Protein AF-A0A1F3BLY8-F1 (afdb_monomer_lite)

Sequence (74 aa):
MARAFMGTVECQVTVDKDLGDSWAVAVIPPPPSRKGERSIPPLVVKLQGDDKEKITKGALEILKQGGQIDRFEL

Foldseek 3Di:
DKWFADPPWIWDWDWADDPDQKIKIKTATDADPDDPDDHDDIDIDMDGDDDRVVVNVVSRVVCCVVVNTVDMDD

Secondary structure (DSSP, 8-state):
--EEEETTEEEEEEEEE-SSSEEEEEEEPPPPSSTTPPPPPPEEEEEE-S-HHHHHHHHHHHHHHTTS-SEEE-

Structure (mmCIF, N/CA/C/O backbone):
data_AF-A0A1F3BLY8-F1
#
_entry.id   AF-A0A1F3BLY8-F1
#
loop_
_atom_site.group_PDB
_atom_site.id
_atom_site.type_symbol
_atom_site.label_atom_id
_atom_site.label_alt_id
_atom_site.label_comp_id
_atom_site.label_asym_id
_atom_site.label_entity_id
_atom_site.label_seq_id
_atom_site.pdbx_PDB_ins_code
_atom_site.Cartn_x
_atom_site.Cartn_y
_atom_site.Cartn_z
_atom_site.occupancy
_atom_site.B_iso_or_equiv
_atom_site.auth_seq_id
_atom_site.auth_comp_id
_atom_site.auth_asym_id
_atom_site.auth_atom_id
_atom_site.pdbx_PDB_model_num
ATOM 1 N N . MET A 1 1 ? 9.126 9.594 2.486 1.00 74.62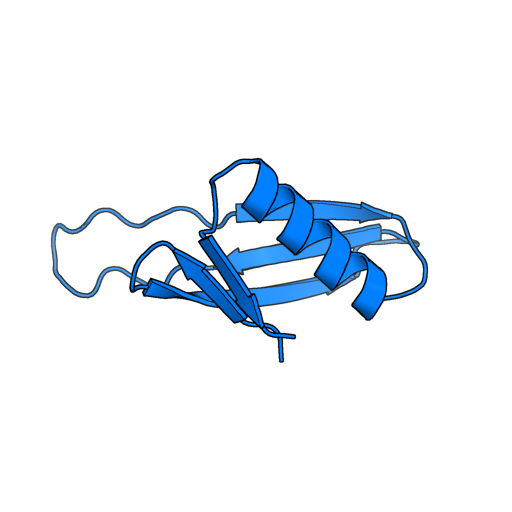 1 MET A N 1
ATOM 2 C CA . MET A 1 1 ? 8.840 8.183 2.855 1.00 74.62 1 MET A CA 1
ATOM 3 C C . MET A 1 1 ? 7.347 8.076 2.699 1.00 74.62 1 MET A C 1
ATOM 5 O O . MET A 1 1 ? 6.656 8.828 3.381 1.00 74.62 1 MET A O 1
ATOM 9 N N . ALA A 1 2 ? 6.886 7.239 1.773 1.00 88.38 2 ALA A N 1
ATOM 10 C CA . ALA A 1 2 ? 5.494 7.269 1.359 1.00 88.38 2 ALA A CA 1
ATOM 11 C C . ALA A 1 2 ? 4.540 6.920 2.515 1.00 88.38 2 ALA A C 1
ATOM 13 O O . ALA A 1 2 ? 4.847 6.079 3.363 1.00 88.38 2 ALA A O 1
ATOM 14 N N . ARG A 1 3 ? 3.381 7.575 2.536 1.00 93.31 3 ARG A N 1
ATOM 15 C CA . ARG A 1 3 ? 2.289 7.375 3.493 1.00 93.31 3 ARG A CA 1
ATOM 16 C C . ARG A 1 3 ? 0.992 7.188 2.731 1.00 93.31 3 ARG A C 1
ATOM 18 O O . ARG A 1 3 ? 0.775 7.841 1.714 1.00 93.31 3 ARG A O 1
ATOM 25 N N . ALA A 1 4 ? 0.120 6.331 3.236 1.00 96.00 4 ALA A N 1
ATOM 26 C CA . ALA A 1 4 ? -1.221 6.143 2.698 1.00 96.00 4 ALA A CA 1
ATOM 27 C C . ALA A 1 4 ? -2.249 6.342 3.809 1.00 96.00 4 ALA A C 1
ATOM 29 O O . ALA A 1 4 ? -1.937 6.173 4.984 1.00 96.00 4 ALA A O 1
ATOM 30 N N . PHE A 1 5 ? -3.472 6.704 3.445 1.00 94.56 5 PHE A N 1
ATOM 31 C CA . PHE A 1 5 ? -4.529 6.985 4.407 1.00 94.56 5 PHE A CA 1
ATOM 32 C C . PHE A 1 5 ? -5.792 6.205 4.053 1.00 94.56 5 PHE A C 1
ATOM 34 O O . PHE A 1 5 ? -6.216 6.213 2.898 1.00 94.56 5 PHE A O 1
ATOM 41 N N . MET A 1 6 ? -6.383 5.565 5.062 1.00 91.56 6 MET A N 1
ATOM 42 C CA . MET A 1 6 ? -7.699 4.924 5.005 1.00 91.56 6 MET A CA 1
ATOM 43 C C . MET A 1 6 ? -8.613 5.613 6.025 1.00 91.56 6 MET A C 1
ATOM 45 O O . MET A 1 6 ? -8.479 5.427 7.235 1.00 91.56 6 MET A O 1
ATOM 49 N N . GLY A 1 7 ? -9.497 6.485 5.558 1.00 89.00 7 GLY A N 1
ATOM 50 C CA . GLY A 1 7 ? -10.233 7.443 6.368 1.00 89.00 7 GLY A CA 1
ATOM 51 C C . GLY A 1 7 ? -9.279 8.341 7.158 1.00 89.00 7 GLY A C 1
ATOM 52 O O . GLY A 1 7 ? -8.462 9.070 6.596 1.00 89.00 7 GLY A O 1
ATOM 53 N N . THR A 1 8 ? -9.372 8.274 8.485 1.00 87.81 8 THR A N 1
ATOM 54 C CA . THR A 1 8 ? -8.493 9.005 9.414 1.00 87.81 8 THR A CA 1
ATOM 55 C C . THR A 1 8 ? -7.253 8.209 9.827 1.00 87.81 8 THR A C 1
ATOM 57 O O . THR A 1 8 ? -6.483 8.676 10.664 1.00 87.81 8 THR A O 1
ATOM 60 N N . VAL A 1 9 ? -7.073 6.995 9.301 1.00 89.19 9 VAL A N 1
ATOM 61 C CA . VAL A 1 9 ? -5.997 6.084 9.698 1.00 89.19 9 VAL A CA 1
ATOM 62 C C . VAL A 1 9 ? -4.796 6.273 8.779 1.00 89.19 9 VAL A C 1
ATOM 64 O O . VAL A 1 9 ? -4.869 5.994 7.582 1.00 89.19 9 VAL A O 1
ATOM 67 N N . GLU A 1 10 ? -3.680 6.725 9.347 1.00 92.88 10 GLU A N 1
ATOM 68 C CA . GLU A 1 10 ? -2.387 6.743 8.660 1.00 92.88 10 GLU A CA 1
ATOM 69 C C . GLU A 1 10 ? -1.818 5.323 8.590 1.00 92.88 10 GLU A C 1
ATOM 71 O O . GLU A 1 10 ? -1.724 4.620 9.596 1.00 92.88 10 GLU A O 1
ATOM 76 N N . CYS A 1 11 ? -1.4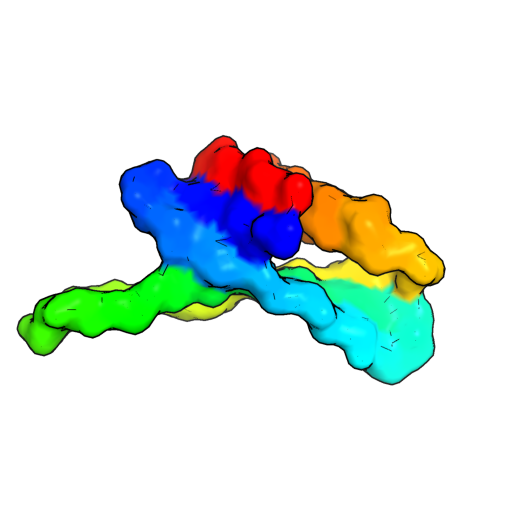45 4.909 7.385 1.00 93.38 11 CYS A N 1
ATOM 77 C CA . CYS A 1 11 ? -0.905 3.597 7.077 1.00 93.38 11 CYS A CA 1
ATOM 78 C C . CYS A 1 11 ? 0.539 3.734 6.604 1.00 93.38 11 CYS A C 1
ATOM 80 O O . CYS A 1 11 ? 0.880 4.614 5.803 1.00 93.38 11 CYS A O 1
ATOM 82 N N . GLN A 1 12 ? 1.383 2.822 7.071 1.00 94.38 12 GLN A N 1
ATOM 83 C CA . GLN A 1 12 ? 2.777 2.765 6.668 1.00 94.38 12 GLN A CA 1
ATOM 84 C C . GLN A 1 12 ? 2.879 2.170 5.264 1.00 94.38 12 GLN A C 1
ATOM 86 O O . GLN A 1 12 ? 2.288 1.128 4.990 1.00 94.38 12 GLN A O 1
ATOM 91 N N . VAL A 1 13 ? 3.661 2.794 4.384 1.00 96.00 13 VAL A N 1
ATOM 92 C CA . VAL A 1 13 ? 3.977 2.217 3.073 1.00 96.00 13 VAL A CA 1
ATOM 93 C C . VAL A 1 13 ? 5.359 1.584 3.128 1.00 96.00 13 VAL A C 1
ATOM 95 O O . VAL A 1 13 ? 6.344 2.241 3.475 1.00 96.00 13 VAL A O 1
ATOM 98 N N . THR A 1 14 ? 5.447 0.309 2.769 1.00 95.19 14 THR A N 1
ATOM 99 C CA . THR A 1 14 ? 6.713 -0.394 2.570 1.00 95.19 14 THR A CA 1
ATOM 100 C C . THR A 1 14 ? 6.875 -0.746 1.100 1.00 95.19 14 THR A C 1
ATOM 102 O O . THR A 1 14 ? 5.913 -1.051 0.398 1.00 95.19 14 THR A O 1
ATOM 105 N N . VAL A 1 15 ? 8.107 -0.635 0.611 1.00 94.75 15 VAL A N 1
ATOM 106 C CA . VAL A 1 15 ? 8.445 -0.879 -0.792 1.00 94.75 15 VAL A CA 1
ATOM 107 C C . VAL A 1 15 ? 9.650 -1.792 -0.810 1.00 94.75 15 VAL A C 1
ATOM 109 O O . VAL A 1 15 ? 10.736 -1.381 -0.393 1.00 94.75 15 VAL A O 1
ATOM 112 N N . ASP A 1 16 ? 9.436 -3.008 -1.284 1.00 93.81 16 ASP A N 1
ATOM 113 C CA . ASP A 1 16 ? 10.439 -4.058 -1.347 1.00 93.81 16 ASP A CA 1
ATOM 114 C C . ASP A 1 16 ? 10.706 -4.439 -2.803 1.00 93.81 16 ASP A C 1
ATOM 116 O O . ASP A 1 16 ? 9.784 -4.482 -3.624 1.00 93.81 16 ASP A O 1
ATOM 120 N N . LYS A 1 17 ? 11.977 -4.661 -3.139 1.00 90.12 17 LYS A N 1
ATOM 121 C CA . LYS A 1 17 ? 12.358 -5.115 -4.475 1.00 90.12 17 LYS A CA 1
ATOM 122 C C . LYS A 1 17 ? 12.364 -6.640 -4.467 1.00 90.12 17 LYS A C 1
ATOM 124 O O . LYS A 1 17 ? 13.189 -7.243 -3.788 1.00 90.12 17 LYS A O 1
ATOM 129 N N . ASP A 1 18 ? 11.456 -7.233 -5.231 1.00 84.25 18 ASP A N 1
ATOM 130 C CA . ASP A 1 18 ? 11.411 -8.678 -5.450 1.00 84.25 18 ASP A CA 1
ATOM 131 C C . ASP A 1 18 ? 12.507 -9.073 -6.465 1.00 84.25 18 ASP A C 1
ATOM 133 O O . ASP A 1 18 ? 13.177 -8.217 -7.054 1.00 84.25 18 ASP A O 1
ATOM 137 N N . LEU A 1 19 ? 12.726 -10.369 -6.683 1.00 80.31 19 LEU A N 1
ATOM 138 C CA . LEU A 1 19 ? 13.742 -10.831 -7.636 1.00 80.31 19 LEU A CA 1
ATOM 139 C C . LEU A 1 19 ? 13.464 -10.294 -9.059 1.00 80.31 19 LEU A C 1
ATOM 141 O O . LEU A 1 19 ? 12.355 -10.411 -9.582 1.00 80.31 19 LEU A O 1
ATOM 145 N N . GLY A 1 20 ? 14.494 -9.728 -9.700 1.00 80.75 20 GLY A N 1
ATOM 146 C CA . GLY A 1 20 ? 14.408 -9.119 -11.036 1.00 80.75 20 GLY A CA 1
ATOM 147 C C . GLY A 1 20 ? 13.966 -7.650 -11.015 1.00 80.75 20 GLY A C 1
ATOM 148 O O . GLY A 1 20 ? 14.360 -6.886 -10.134 1.00 80.75 20 GLY A O 1
ATOM 149 N N . ASP A 1 21 ? 13.158 -7.246 -11.998 1.00 85.19 21 ASP A N 1
ATOM 150 C CA . ASP A 1 21 ? 12.613 -5.882 -12.139 1.00 85.19 21 ASP A CA 1
ATOM 151 C C . ASP A 1 21 ? 11.209 -5.756 -11.534 1.00 85.19 21 ASP A C 1
ATOM 153 O O . ASP A 1 21 ? 10.351 -5.045 -12.049 1.00 85.19 21 ASP A O 1
ATOM 157 N N . SER A 1 22 ? 10.935 -6.501 -10.464 1.00 91.25 22 SER A N 1
ATOM 158 C CA . SER A 1 22 ? 9.638 -6.498 -9.785 1.00 91.25 22 SER A CA 1
ATOM 159 C C . SER A 1 22 ? 9.740 -5.811 -8.430 1.00 91.25 22 SER A C 1
ATOM 161 O O . SER A 1 22 ? 10.716 -5.970 -7.702 1.00 91.25 22 SER A O 1
ATOM 163 N N . TRP A 1 23 ? 8.700 -5.073 -8.065 1.00 93.94 23 TRP A N 1
ATOM 164 C CA . TRP A 1 23 ? 8.585 -4.407 -6.775 1.00 93.94 23 TRP A CA 1
ATOM 165 C C . TRP A 1 23 ? 7.255 -4.760 -6.127 1.00 93.94 23 TRP A C 1
ATOM 167 O O . TRP A 1 23 ? 6.210 -4.771 -6.783 1.00 93.94 23 TRP A O 1
ATOM 177 N N . ALA A 1 24 ? 7.293 -5.007 -4.825 1.00 95.25 24 ALA A N 1
ATOM 178 C CA . ALA A 1 24 ? 6.124 -5.152 -3.982 1.00 95.25 24 ALA A CA 1
ATOM 179 C C . ALA A 1 24 ? 5.946 -3.875 -3.156 1.00 95.25 24 ALA A C 1
ATOM 181 O O . ALA A 1 24 ? 6.816 -3.492 -2.374 1.00 95.25 24 ALA A O 1
ATOM 182 N N . VAL A 1 25 ? 4.804 -3.218 -3.325 1.00 95.56 25 VAL A N 1
ATOM 183 C CA . VAL A 1 25 ? 4.402 -2.054 -2.535 1.00 95.56 25 VAL A CA 1
ATOM 184 C C . VAL A 1 25 ? 3.285 -2.500 -1.607 1.00 95.56 25 VAL A C 1
ATOM 186 O O . VAL A 1 25 ? 2.238 -2.953 -2.073 1.00 95.56 25 VAL A O 1
ATOM 189 N N . ALA A 1 26 ? 3.510 -2.393 -0.302 1.00 95.81 26 ALA A N 1
ATOM 190 C CA . ALA A 1 26 ? 2.536 -2.761 0.710 1.00 95.81 26 ALA A CA 1
ATOM 191 C C . ALA A 1 26 ? 2.096 -1.541 1.524 1.00 95.81 26 ALA A C 1
ATOM 193 O O . ALA A 1 26 ? 2.920 -0.761 1.995 1.00 95.81 26 ALA A O 1
ATOM 194 N N . VAL A 1 27 ? 0.787 -1.397 1.711 1.00 95.62 27 VAL A N 1
ATOM 195 C CA . VAL A 1 27 ? 0.173 -0.456 2.648 1.00 95.62 27 VAL A CA 1
ATOM 196 C C . VAL A 1 27 ? -0.222 -1.243 3.887 1.00 95.62 27 VAL A C 1
ATOM 198 O O . VAL A 1 27 ? -1.085 -2.120 3.833 1.00 95.62 27 VAL A O 1
ATOM 201 N N . ILE A 1 28 ? 0.444 -0.944 4.996 1.00 94.38 28 ILE A N 1
ATOM 202 C CA . ILE A 1 28 ? 0.323 -1.643 6.268 1.00 94.38 28 ILE A CA 1
ATOM 203 C C . ILE A 1 28 ? -0.488 -0.756 7.223 1.00 94.38 28 ILE A C 1
ATOM 205 O O . ILE A 1 28 ? -0.004 0.303 7.640 1.00 94.38 28 ILE A O 1
ATOM 209 N N . PRO A 1 29 ? -1.721 -1.157 7.568 1.00 91.56 29 PRO A N 1
ATOM 210 C CA . PRO A 1 29 ? -2.515 -0.473 8.577 1.00 91.56 29 PRO A CA 1
ATOM 211 C C . PRO A 1 29 ? -1.855 -0.611 9.959 1.00 91.56 29 PRO A C 1
ATOM 213 O O . PRO A 1 29 ? -1.179 -1.613 10.217 1.00 91.56 29 PRO A O 1
ATOM 216 N N . PRO A 1 30 ? -2.053 0.351 10.874 1.00 89.62 30 PRO A N 1
ATOM 217 C CA . PRO A 1 30 ? -1.556 0.226 12.234 1.00 89.62 30 PRO A CA 1
ATOM 218 C C . PRO A 1 30 ? -2.221 -0.965 12.944 1.00 89.62 30 PRO A C 1
ATOM 220 O O . PRO A 1 30 ? -3.369 -1.313 12.641 1.00 89.62 30 PRO A O 1
ATOM 223 N N . PRO A 1 31 ? -1.524 -1.595 13.905 1.00 86.00 31 PRO A N 1
ATOM 224 C CA . PRO A 1 31 ? -2.107 -2.675 14.686 1.00 86.00 31 PRO A CA 1
ATOM 225 C C . PRO A 1 31 ? -3.336 -2.182 15.472 1.00 86.00 31 PRO A C 1
ATOM 227 O O . PRO A 1 31 ? -3.407 -1.004 15.842 1.00 86.00 31 PRO A O 1
ATOM 230 N N . PRO A 1 32 ? -4.302 -3.073 15.766 1.00 83.50 32 PRO A N 1
ATOM 231 C CA . PRO A 1 32 ? -5.478 -2.715 16.549 1.00 83.50 32 PRO A CA 1
ATOM 232 C C . PRO A 1 32 ? -5.058 -2.157 17.913 1.00 83.50 32 PRO A C 1
ATOM 234 O O . PRO A 1 32 ? -4.262 -2.762 18.631 1.00 83.50 32 PRO A O 1
ATOM 237 N N . SER A 1 33 ? -5.598 -0.991 18.272 1.00 78.38 33 SER A N 1
ATOM 238 C CA . SER A 1 33 ? -5.237 -0.296 19.514 1.00 78.38 33 SER A CA 1
ATOM 239 C C . SER A 1 33 ? -5.982 -0.841 20.734 1.00 78.38 33 SER A C 1
ATOM 241 O O . SER A 1 33 ? -5.528 -0.663 21.865 1.00 78.38 33 SER A O 1
ATOM 243 N N . ARG A 1 34 ? -7.122 -1.518 20.537 1.00 77.69 34 ARG A N 1
ATOM 244 C CA . ARG A 1 34 ? -7.913 -2.128 21.613 1.00 77.69 34 ARG A CA 1
ATOM 245 C C . ARG A 1 34 ? -8.110 -3.624 21.409 1.00 77.69 34 ARG A C 1
ATOM 247 O O . ARG A 1 34 ? -8.279 -4.132 20.302 1.00 77.69 34 ARG A O 1
ATOM 254 N N . LYS A 1 35 ? -8.165 -4.339 22.534 1.00 71.31 35 LYS A N 1
ATOM 255 C CA . LYS A 1 35 ? -8.477 -5.769 22.579 1.00 71.31 35 LYS A CA 1
ATOM 256 C C . LYS A 1 35 ? -9.901 -5.996 22.050 1.00 71.31 35 LYS A C 1
ATOM 258 O O . LYS A 1 35 ? -10.860 -5.576 22.689 1.00 71.31 35 LYS A O 1
ATOM 263 N N . GLY A 1 36 ? -10.019 -6.653 20.896 1.00 70.94 36 GLY A N 1
ATOM 264 C CA . GLY A 1 36 ? -11.296 -6.942 20.226 1.00 70.94 36 GLY A CA 1
ATOM 265 C C . GLY A 1 36 ? -11.544 -6.155 18.933 1.00 70.94 36 GLY A C 1
ATOM 266 O O . GLY A 1 36 ? -12.496 -6.472 18.222 1.00 70.94 36 GLY A O 1
ATOM 267 N N . GLU A 1 37 ? -10.696 -5.179 18.589 1.00 77.94 37 GLU A N 1
ATOM 268 C CA . GLU A 1 37 ? -10.735 -4.546 17.265 1.00 77.94 37 GLU A CA 1
ATOM 269 C C . GLU A 1 37 ? -10.215 -5.498 16.180 1.00 77.94 37 GLU A C 1
ATOM 271 O O . GLU A 1 37 ? -9.265 -6.258 16.389 1.00 77.94 37 GLU A O 1
ATOM 276 N N . ARG A 1 38 ? -10.851 -5.466 15.003 1.00 74.12 38 ARG A N 1
ATOM 277 C CA . ARG A 1 38 ? -10.428 -6.279 13.859 1.00 74.12 38 ARG A CA 1
ATOM 278 C C . ARG A 1 38 ? -9.176 -5.667 13.242 1.00 74.12 38 ARG A C 1
ATOM 280 O O . ARG A 1 38 ? -9.180 -4.498 12.872 1.00 74.12 38 ARG A O 1
ATOM 287 N N . SER A 1 39 ? -8.131 -6.478 13.090 1.00 78.31 39 SER A N 1
ATOM 288 C CA . SER A 1 39 ? -6.956 -6.088 12.313 1.00 78.31 39 SER A CA 1
ATOM 289 C C . SER A 1 39 ? -7.343 -5.957 10.842 1.00 78.31 39 SER A C 1
ATOM 291 O O . SER A 1 39 ? -7.934 -6.878 10.275 1.00 78.31 39 SER A O 1
ATOM 293 N N . ILE A 1 40 ? -6.996 -4.831 10.224 1.00 84.38 40 ILE A N 1
ATOM 294 C CA . ILE A 1 40 ? -7.131 -4.653 8.778 1.00 84.38 40 ILE A CA 1
ATOM 295 C C . ILE A 1 40 ? -5.926 -5.347 8.123 1.00 84.38 40 ILE A C 1
ATOM 297 O O . ILE A 1 40 ? -4.796 -5.127 8.571 1.00 84.38 40 ILE A O 1
ATOM 301 N N . PRO A 1 41 ? -6.126 -6.226 7.126 1.00 88.00 41 PRO A N 1
ATOM 302 C CA . PRO A 1 41 ? -5.013 -6.875 6.448 1.00 88.00 41 PRO A CA 1
ATOM 303 C C . PRO A 1 41 ? -4.202 -5.855 5.628 1.00 88.00 41 PRO A C 1
ATOM 305 O O . PRO A 1 41 ? -4.781 -4.900 5.105 1.00 88.00 41 PRO A O 1
ATOM 308 N N . PRO A 1 42 ? -2.883 -6.060 5.467 1.00 92.25 42 PRO A N 1
ATOM 309 C CA . PRO A 1 42 ? -2.083 -5.258 4.553 1.00 92.25 42 PRO A CA 1
ATOM 310 C C . PRO A 1 42 ? -2.590 -5.352 3.114 1.00 92.25 42 PRO A C 1
ATOM 312 O O . PRO A 1 42 ? -2.971 -6.426 2.643 1.00 92.25 42 PRO A O 1
ATOM 315 N N . LEU A 1 43 ? -2.541 -4.229 2.405 1.00 94.62 43 LEU A N 1
ATOM 316 C CA . LEU A 1 43 ? -2.827 -4.166 0.975 1.00 94.62 43 LEU A CA 1
ATOM 317 C C . LEU A 1 43 ? -1.508 -4.267 0.224 1.00 94.62 43 LEU A C 1
ATOM 319 O O . LEU A 1 43 ? -0.592 -3.508 0.523 1.00 94.62 43 LEU A O 1
ATOM 323 N N . VAL A 1 44 ? -1.396 -5.176 -0.740 1.00 94.56 44 VAL A N 1
ATOM 324 C CA . VAL A 1 44 ? -0.142 -5.403 -1.468 1.00 94.56 44 VAL A CA 1
ATOM 325 C C . VAL A 1 44 ? -0.395 -5.330 -2.963 1.00 94.56 44 VAL A C 1
ATOM 327 O O . VAL A 1 44 ? -1.274 -6.016 -3.481 1.00 94.56 44 VAL A O 1
ATOM 330 N N . VAL A 1 45 ? 0.412 -4.532 -3.657 1.00 95.44 45 VAL A N 1
ATOM 331 C CA . VAL A 1 45 ? 0.434 -4.450 -5.117 1.00 95.44 45 VAL A CA 1
ATOM 332 C C . VAL A 1 45 ? 1.834 -4.798 -5.595 1.00 95.44 45 VAL A C 1
ATOM 334 O O . VAL A 1 45 ? 2.824 -4.265 -5.093 1.00 95.44 45 VAL A O 1
ATOM 337 N N . LYS A 1 46 ? 1.918 -5.696 -6.576 1.00 94.81 46 LYS A N 1
ATOM 338 C CA . LYS A 1 46 ? 3.169 -6.019 -7.262 1.00 94.81 46 LYS A CA 1
ATOM 339 C C . LYS A 1 46 ? 3.169 -5.379 -8.641 1.00 94.81 46 LYS A C 1
ATOM 341 O O . LYS A 1 46 ? 2.222 -5.578 -9.396 1.00 94.81 46 LYS A O 1
ATOM 346 N N . LEU A 1 47 ? 4.225 -4.640 -8.964 1.00 94.94 47 LEU A N 1
ATOM 347 C CA . LEU A 1 47 ? 4.416 -4.008 -10.269 1.00 94.94 47 LEU A CA 1
ATOM 348 C C . LEU A 1 47 ? 5.827 -4.275 -10.784 1.00 94.94 47 LEU A C 1
ATOM 350 O O . LEU A 1 47 ? 6.766 -4.413 -10.003 1.00 94.94 47 LEU A O 1
ATOM 354 N N . GLN A 1 48 ? 5.968 -4.320 -12.105 1.00 94.06 48 GLN A N 1
ATOM 355 C CA . GLN A 1 48 ? 7.263 -4.418 -12.770 1.00 94.06 48 GLN A CA 1
ATOM 356 C C . GLN A 1 48 ? 7.748 -3.040 -13.210 1.00 94.06 48 GLN A C 1
ATOM 358 O O . GLN A 1 48 ? 6.959 -2.239 -13.711 1.00 94.06 48 GLN A O 1
ATOM 363 N N . GLY A 1 49 ? 9.042 -2.784 -13.044 1.00 91.44 49 GLY A N 1
ATOM 364 C CA . GLY A 1 49 ? 9.721 -1.593 -13.533 1.00 91.44 49 GLY A CA 1
ATOM 365 C C . GLY A 1 49 ? 11.082 -1.367 -12.884 1.00 91.44 49 GLY A C 1
ATOM 366 O O . GLY A 1 49 ? 11.444 -1.974 -11.877 1.00 91.44 49 GLY A O 1
ATOM 367 N N . ASP A 1 50 ? 11.835 -0.449 -13.466 1.00 90.44 50 ASP A N 1
ATOM 368 C CA . ASP A 1 50 ? 13.192 -0.082 -13.060 1.00 90.44 50 ASP A CA 1
ATOM 369 C C . ASP A 1 50 ? 13.233 1.048 -12.013 1.00 90.44 50 ASP A C 1
ATOM 371 O O . ASP A 1 50 ? 14.186 1.155 -11.240 1.00 90.44 50 ASP A O 1
ATOM 375 N N . ASP A 1 51 ? 12.175 1.858 -11.939 1.00 91.94 51 ASP A N 1
ATOM 376 C CA . ASP A 1 51 ? 12.116 3.075 -11.128 1.00 91.94 51 ASP A CA 1
ATOM 377 C C . ASP A 1 51 ? 11.227 2.896 -9.888 1.00 91.94 51 ASP A C 1
ATOM 379 O O . ASP A 1 51 ? 9.996 2.833 -9.970 1.00 91.94 51 ASP A O 1
ATOM 383 N N . LYS A 1 52 ? 11.859 2.865 -8.711 1.00 91.81 52 LYS A N 1
ATOM 384 C CA . LYS A 1 52 ? 11.178 2.688 -7.422 1.00 91.81 52 LYS A CA 1
ATOM 385 C C . LYS A 1 52 ? 10.079 3.725 -7.177 1.00 91.81 52 LYS A C 1
ATOM 387 O O . LYS A 1 52 ? 9.022 3.370 -6.653 1.00 91.81 52 LYS A O 1
ATOM 392 N N . GLU A 1 53 ? 10.311 4.996 -7.495 1.00 93.56 53 GLU A N 1
ATOM 393 C CA . GLU A 1 53 ? 9.367 6.075 -7.185 1.00 93.56 53 GLU A CA 1
ATOM 394 C C . GLU A 1 53 ? 8.147 6.017 -8.099 1.00 93.56 53 GLU A C 1
ATOM 396 O O . GLU A 1 53 ? 7.012 6.103 -7.618 1.00 93.56 53 GLU A O 1
ATOM 401 N N . LYS A 1 54 ? 8.355 5.777 -9.400 1.00 94.38 54 LYS A N 1
ATOM 402 C CA . LYS A 1 54 ? 7.252 5.566 -10.350 1.00 94.38 54 LYS A CA 1
ATOM 403 C C . LYS A 1 54 ? 6.407 4.361 -9.964 1.00 94.38 54 LYS A C 1
ATOM 405 O O . LYS A 1 54 ? 5.181 4.443 -10.010 1.00 94.38 54 LYS A O 1
ATOM 410 N N . ILE A 1 55 ? 7.047 3.273 -9.542 1.00 95.25 55 ILE A N 1
ATOM 411 C CA . ILE A 1 55 ? 6.349 2.062 -9.112 1.00 95.25 55 ILE A CA 1
ATOM 412 C C . ILE A 1 55 ? 5.576 2.295 -7.814 1.00 95.25 55 ILE A C 1
ATOM 414 O O . ILE A 1 55 ? 4.404 1.931 -7.730 1.00 95.25 55 ILE A O 1
ATOM 418 N N . THR A 1 56 ? 6.180 2.972 -6.837 1.00 95.44 56 THR A N 1
ATOM 419 C CA . THR A 1 56 ? 5.504 3.331 -5.582 1.00 95.44 56 THR A CA 1
ATOM 420 C C . THR A 1 56 ? 4.264 4.179 -5.858 1.00 95.44 56 THR A C 1
ATOM 422 O O . THR A 1 56 ? 3.176 3.857 -5.384 1.00 95.44 56 THR A O 1
ATOM 425 N N . LYS A 1 57 ? 4.397 5.224 -6.684 1.00 96.69 57 LYS A N 1
ATOM 426 C CA . LYS A 1 57 ? 3.272 6.073 -7.084 1.00 96.69 57 LYS A CA 1
ATOM 427 C C . LYS A 1 57 ? 2.192 5.280 -7.823 1.00 96.69 57 LYS A C 1
ATOM 429 O O . LYS A 1 57 ? 1.020 5.402 -7.488 1.00 96.69 57 LYS A O 1
ATOM 434 N N . GLY A 1 58 ? 2.578 4.461 -8.803 1.00 96.56 58 GLY A N 1
ATOM 435 C CA . GLY A 1 58 ? 1.648 3.649 -9.588 1.00 96.56 58 GLY A CA 1
ATOM 436 C C . GLY A 1 58 ? 0.847 2.676 -8.723 1.00 96.56 58 GLY A C 1
ATOM 437 O O . GLY A 1 58 ? -0.368 2.581 -8.871 1.00 96.56 58 GLY A O 1
ATOM 438 N N . ALA A 1 59 ? 1.499 2.015 -7.766 1.00 96.44 59 ALA A N 1
ATOM 439 C CA . ALA A 1 59 ? 0.831 1.115 -6.832 1.00 96.44 59 ALA A CA 1
ATOM 440 C C . ALA A 1 59 ? -0.193 1.845 -5.949 1.00 96.44 59 ALA A C 1
ATOM 442 O O . ALA A 1 59 ? -1.307 1.358 -5.768 1.00 96.44 59 ALA A O 1
ATOM 443 N N . LEU A 1 60 ? 0.156 3.024 -5.427 1.00 96.81 60 LEU A N 1
ATOM 444 C CA . LEU A 1 60 ? -0.747 3.809 -4.581 1.00 96.81 60 LEU A CA 1
ATOM 445 C C . LEU A 1 60 ? -1.940 4.373 -5.368 1.00 96.81 60 LEU A C 1
ATOM 447 O O . LEU A 1 60 ? -3.055 4.384 -4.852 1.00 96.81 60 LEU A O 1
ATOM 451 N N . GLU A 1 61 ? -1.745 4.770 -6.627 1.00 97.56 61 GLU A N 1
ATOM 452 C CA . GLU A 1 61 ? -2.846 5.166 -7.516 1.00 97.56 61 GLU A CA 1
ATOM 453 C C . GLU A 1 61 ? -3.807 3.999 -7.791 1.00 97.56 61 GLU A C 1
ATOM 455 O O . GLU A 1 61 ? -5.020 4.196 -7.740 1.00 97.56 61 GLU A O 1
ATOM 460 N N . ILE A 1 62 ? -3.299 2.778 -8.005 1.00 97.38 62 ILE A N 1
ATOM 461 C CA . ILE A 1 62 ? -4.139 1.577 -8.171 1.00 97.38 62 ILE A CA 1
ATOM 462 C C . ILE A 1 62 ? -4.999 1.344 -6.923 1.00 97.38 62 ILE A C 1
ATOM 464 O O . ILE A 1 62 ? -6.213 1.170 -7.036 1.00 97.38 62 ILE A O 1
ATOM 468 N N . LEU A 1 63 ? -4.396 1.390 -5.730 1.00 95.81 63 LEU A N 1
ATOM 469 C CA . LEU A 1 63 ? -5.123 1.206 -4.468 1.00 95.81 63 LEU A CA 1
ATOM 470 C C . LEU A 1 63 ? -6.176 2.300 -4.245 1.00 95.81 63 LEU A C 1
ATOM 472 O O . LEU A 1 63 ? -7.266 2.016 -3.747 1.00 95.81 63 LEU A O 1
ATOM 476 N N . LYS A 1 64 ? -5.872 3.542 -4.634 1.00 96.50 64 LYS A N 1
ATOM 477 C CA . LYS A 1 64 ? -6.804 4.668 -4.540 1.00 96.50 64 LYS A CA 1
ATOM 478 C C . LYS A 1 64 ? -7.982 4.512 -5.500 1.00 96.50 64 LYS A C 1
ATOM 480 O O . LYS A 1 64 ? -9.130 4.6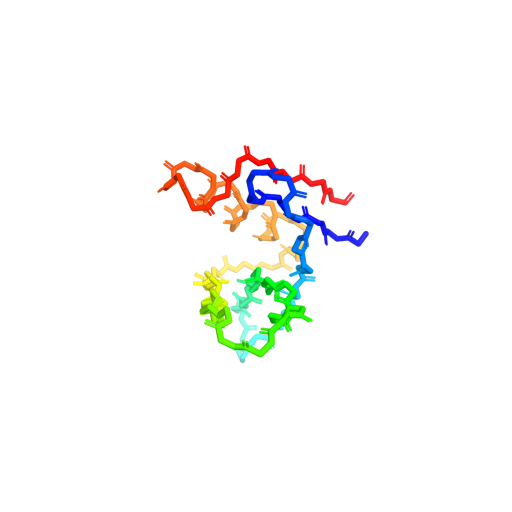83 -5.101 1.00 96.50 64 LYS A O 1
ATOM 485 N N . GLN A 1 65 ? -7.718 4.151 -6.755 1.00 96.56 65 GLN A N 1
ATOM 486 C CA . GLN A 1 65 ? -8.756 3.905 -7.762 1.00 96.56 65 GLN A CA 1
ATOM 487 C C . GLN A 1 65 ? -9.646 2.712 -7.395 1.00 96.56 65 GLN A C 1
ATOM 489 O O . GLN A 1 65 ? -10.844 2.737 -7.666 1.00 96.56 65 GLN A O 1
ATOM 494 N N . GLY A 1 66 ? -9.082 1.700 -6.731 1.00 94.69 66 GLY A N 1
ATOM 495 C CA . GLY A 1 66 ? -9.827 0.573 -6.171 1.00 94.69 66 GLY A CA 1
ATOM 496 C C . GLY A 1 66 ? -10.645 0.905 -4.918 1.00 94.69 66 GLY A C 1
ATOM 497 O O . GLY A 1 66 ? -11.324 0.022 -4.399 1.00 94.69 66 GLY A O 1
ATOM 498 N N . GLY A 1 67 ? -10.574 2.141 -4.405 1.00 93.69 67 GLY A N 1
ATOM 499 C CA . GLY A 1 67 ? -11.262 2.561 -3.181 1.00 93.69 67 GLY A CA 1
ATOM 500 C C . GLY A 1 67 ? -10.702 1.927 -1.905 1.00 93.69 67 GLY A C 1
ATOM 501 O O . GLY A 1 67 ? -11.392 1.878 -0.892 1.00 93.69 67 GLY A O 1
ATOM 502 N N . GLN A 1 68 ? -9.475 1.400 -1.953 1.00 94.44 68 GLN A N 1
ATOM 503 C CA . GLN A 1 68 ? -8.837 0.736 -0.814 1.00 94.44 68 GLN A CA 1
ATOM 504 C C . GLN A 1 68 ? -8.077 1.725 0.079 1.00 94.44 68 GLN A C 1
ATOM 506 O O . GLN A 1 68 ? -7.903 1.461 1.265 1.00 94.44 68 GLN A O 1
ATOM 511 N N . ILE A 1 69 ? -7.634 2.852 -0.484 1.00 95.81 69 ILE A N 1
ATOM 512 C CA . ILE A 1 69 ? -7.091 4.006 0.244 1.00 95.81 69 ILE A CA 1
ATOM 513 C C . ILE A 1 69 ? -7.735 5.288 -0.292 1.00 95.81 69 ILE A C 1
ATOM 515 O O . ILE A 1 69 ? -8.103 5.358 -1.462 1.00 95.81 69 ILE A O 1
ATOM 519 N N . ASP A 1 70 ? -7.824 6.327 0.530 1.00 95.56 70 ASP A N 1
ATOM 520 C CA . ASP A 1 70 ? -8.447 7.598 0.138 1.00 95.56 70 ASP A CA 1
ATOM 521 C C . ASP A 1 70 ? -7.432 8.567 -0.477 1.00 95.56 70 ASP A C 1
ATOM 523 O O . ASP A 1 70 ? -7.702 9.266 -1.459 1.00 95.56 70 ASP A O 1
ATOM 527 N N . ARG A 1 71 ? -6.231 8.623 0.112 1.00 96.00 71 ARG A N 1
ATOM 528 C CA . ARG A 1 71 ? -5.141 9.510 -0.315 1.00 96.00 71 ARG A CA 1
ATOM 529 C C . ARG A 1 71 ? -3.773 8.956 0.080 1.00 96.00 71 ARG A C 1
ATOM 531 O O . ARG A 1 71 ? -3.675 8.072 0.930 1.00 96.00 71 ARG A O 1
ATOM 538 N N . PHE A 1 72 ? -2.720 9.506 -0.516 1.00 96.12 72 PHE A N 1
ATOM 539 C CA . PHE A 1 72 ? -1.335 9.169 -0.200 1.00 96.12 72 PHE A CA 1
ATOM 540 C C . PHE A 1 72 ? -0.399 10.373 -0.380 1.00 96.12 72 PHE A C 1
ATOM 542 O O . PHE A 1 72 ? -0.736 11.334 -1.072 1.00 96.12 72 PHE A O 1
ATOM 549 N N . GLU A 1 73 ? 0.770 10.301 0.250 1.00 94.31 73 GLU A N 1
ATOM 550 C CA . GLU A 1 73 ? 1.859 11.287 0.220 1.00 94.31 73 GLU A CA 1
ATOM 551 C C . GLU A 1 73 ? 3.173 10.527 -0.059 1.00 94.31 73 GLU A C 1
ATOM 553 O O . GLU A 1 73 ? 3.329 9.413 0.439 1.00 94.31 73 GLU A O 1
ATOM 558 N N . LEU A 1 74 ? 4.094 11.062 -0.873 1.00 89.25 74 LEU A N 1
ATOM 559 C CA . LEU A 1 74 ? 5.351 10.391 -1.279 1.00 89.25 74 LEU A CA 1
ATOM 560 C C . LEU A 1 74 ? 6.576 10.995 -0.565 1.00 89.25 74 LEU A C 1
ATOM 562 O O . LEU A 1 74 ? 6.690 12.237 -0.596 1.00 89.25 74 LEU A O 1
#

Radius of gyration: 12.74 Å; chains: 1; bounding box: 26×22×36 Å

pLDDT: mean 90.87, std 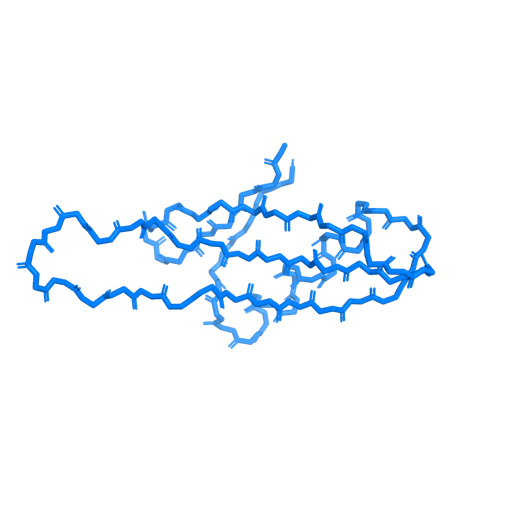6.66, range [70.94, 97.56]

=== Feature glossary ===
Legend for the data blocks above and below:

— What the protein is —

The amino-acid sequence is the protein's primary structure: the linear order of residues from the N-terminus t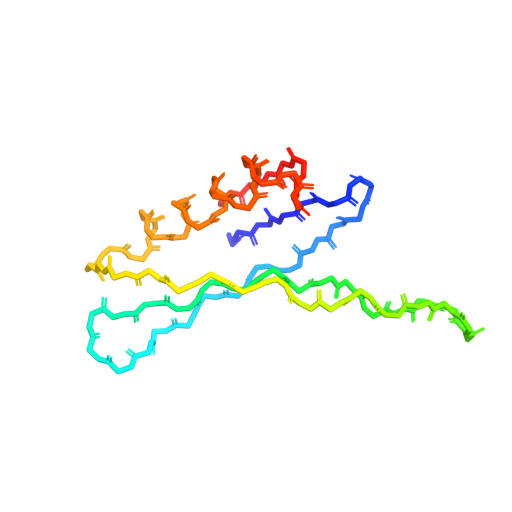o the C-terminus, written in one-letter code. Everything else here — the 3D coordinates, the secondary structure, the domain annotations — is ultimately a consequence of this string.

Database cross-references. InterPro integrates a dozen domain/family signature databases into unified entries with residue-range hits. GO terms attach function/process/location labels with evidence codes. CATH codes position the fold in a four-level structural taxonomy. Organism is the NCBI-taxonomy species name.

— Where its atoms are —

The mmCIF block holds the 3D Cartesian coordinates of each backbone atom (N, Cα, C, O) in ångströms. mmCIF is the PDB's canonical archive format — a tagged-loop text representation of the atomic model.

The six renders are orthographic views along the three Cartesian axes in both directions. Representation (cartoon, sticks, or surface) and color scheme (sequence-rainbow or by-chain) vary across proteins so the training set covers all the common visualization conventions.

— Local backbone conformation —

Secondary structure is the local, repeating backbone conformation. DSSP classifies it into eight states by reading the hydrogen-bond network: three helix types (H, G, I), two β types (E, B), two non-regular types (T, S), and unstructured coil (-).

SS3 is a coarse helix/strand/coil call (letters a/b/c) made by the P-SEA algorithm from inter-Cα distances and dihedrals. It is less detailed than DSSP but needs only Cα positions.

Backbone dihedral angles. Every residue except chain termini has a φ (preceding-C → N → Cα → C) and a ψ (N → Cα → C → next-N). They are reported in degrees following the IUPAC sign convention. Secondary structure is essentially a statement about which (φ, ψ) basin each residue occupies.

— Global shape and packing —

The geometric summary reports three shape descriptors. Rg (radius of gyration) measures how spread out the Cα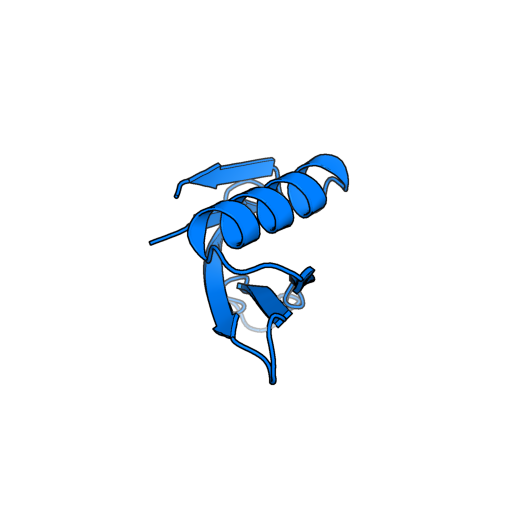 atoms are about their centre of mass; compact globular proteins have small Rg, elongated or unfolded ones large. Cα contacts (<8 Å, |i−j|>4) count long-range residue pairs in spatial proximity — high for tightly packed folds, near zero for rods or random coil. The bounding-box extents give the protein's footprint along x, y, z in Å.

Solvent accessibility: the surface area of each residue that a 1.4 Å water probe can touch, in Å². When only backbone atoms are present the absolute values are lower than full-atom SASA (side chains contribute most of the area) and are flagged as backbone-only.

Plot images: a contact map (which residues are close in 3D, as an N×N binary image), a Ramachandran scatter (backbone torsion angles, revealing secondary-structure composition at a glance), and — for AlphaFold structures — a PAE heatmap (pairwise prediction confidence).

— Structural neighborhood —

Foldseek's 3Di representation compresses backbone geometry into a per-residue letter drawn from a learned twenty-state alphabet. It captures the tertiary interaction pattern around each residue — which residues are packed against it in space, regardless of where they are in sequence.

Structural nearest neighbors (via Foldseek easy-search vs the PDB). Reported per hit: target PDB id, E-value, and alignment TM-score. A TM-score above ~0.5 is the conventional threshold for 'same fold'.

— Confidence and disorder —

pLDDT (predicted Local Distance Difference Test) is AlphaFold's per-residue confidence score, ranging from 0 to 100. Values above 90 indicate high confidence (typically well-packed cores); 70–90 is confident; 50–70 low confidence; below 50 usually means the region is disordered or the prediction is unreliable there. AlphaFold stores pLDDT in the mmCIF B-factor column.

For experimental (PDB) structures, the B-factor (temperature factor) quantifies the positional spread of each atom in the crystal — a combination of thermal vibration and static disorder — in units of Å². High B-factors mark flexible loops or poorly resolved regions; low B-factors mark the rigid, well-ordered core.

Predicted Aligned Error (PAE) is an AlphaFold confidence matrix: entry (i, j) is the expected error in the position of residue j, in ångströms, when the prediction is superimposed on the true structure at residue i. Low PAE within a block of residues means that block is internally rigid and well-predicted; high PAE between two blocks means their relative placement is uncertain even if each block individually is confident.